Protein AF-A0A923CBC9-F1 (afdb_monomer)

pLDDT: mean 95.46, std 4.02, range [68.12, 98.75]

Sequence (85 aa):
VDDAARDQLGRAIGLDADLVRRSLDPTASVAGRTLPGGPAPEAVARSVEAAQARLEARHAALADKRGRLQKARETLKRDLAELAA

Foldseek 3Di: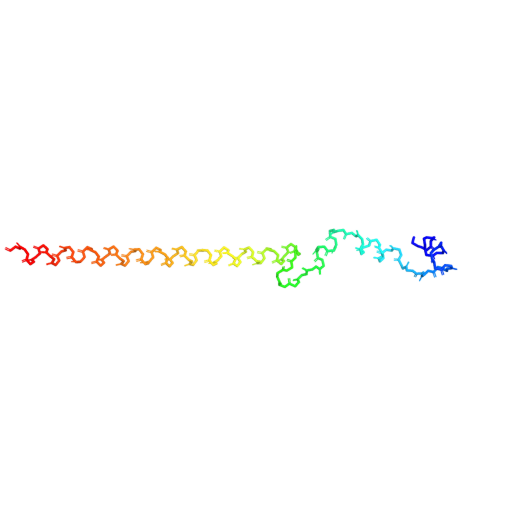
DQVVCCVPVVGGPPDDPVVVVLVPDVLSVQCVQQPQVGNRPVNVVVVVVVVVVVVVVVVVVVVVVVVVVVVVVVVVVVVVVVVVD

Structure (mmCIF, N/CA/C/O backbone):
data_AF-A0A923CBC9-F1
#
_entry.id   AF-A0A923CBC9-F1
#
loop_
_atom_site.group_PDB
_atom_site.id
_atom_site.type_symbol
_atom_site.label_atom_id
_atom_site.label_alt_id
_atom_site.label_comp_id
_atom_site.label_asym_id
_atom_site.label_entity_id
_atom_site.label_seq_id
_atom_site.pdbx_PDB_ins_code
_atom_site.Cartn_x
_atom_site.Cartn_y
_atom_site.Cartn_z
_atom_site.occupancy
_atom_site.B_iso_or_equiv
_atom_site.auth_seq_id
_atom_site.auth_comp_id
_atom_site.auth_asym_id
_atom_site.auth_atom_id
_atom_site.pdbx_PDB_model_num
ATOM 1 N N . VAL A 1 1 ? 12.129 -0.049 -36.801 1.00 87.88 1 VAL A N 1
ATOM 2 C CA . VAL A 1 1 ? 11.478 1.249 -36.490 1.00 87.88 1 VAL A CA 1
ATOM 3 C C . VAL A 1 1 ? 11.562 2.164 -37.690 1.00 87.88 1 VAL A C 1
ATOM 5 O O . VAL A 1 1 ? 10.516 2.527 -38.200 1.00 87.88 1 VAL A O 1
ATOM 8 N N . ASP A 1 2 ? 12.764 2.468 -38.190 1.00 91.38 2 ASP A N 1
ATOM 9 C CA . ASP A 1 2 ? 12.893 3.303 -39.390 1.00 91.38 2 ASP A CA 1
ATOM 10 C C . ASP A 1 2 ? 12.294 2.673 -40.649 1.00 91.38 2 ASP A C 1
ATOM 12 O O . ASP A 1 2 ? 11.741 3.403 -41.458 1.00 91.38 2 ASP A O 1
ATOM 16 N N . ASP A 1 3 ? 12.326 1.346 -40.801 1.00 91.81 3 ASP A N 1
ATOM 17 C CA . ASP A 1 3 ? 11.665 0.688 -41.941 1.00 91.81 3 ASP A CA 1
ATOM 18 C C . ASP A 1 3 ? 10.149 0.921 -41.904 1.00 91.81 3 ASP A C 1
ATOM 20 O O . ASP A 1 3 ? 9.599 1.513 -42.824 1.00 91.81 3 ASP A O 1
ATOM 24 N N . ALA A 1 4 ? 9.507 0.631 -40.768 1.00 90.62 4 ALA A N 1
ATOM 25 C CA . ALA A 1 4 ? 8.095 0.952 -40.553 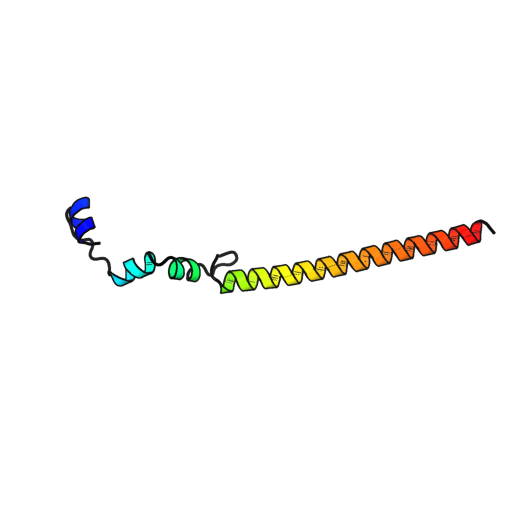1.00 90.62 4 ALA A CA 1
ATOM 26 C C . ALA A 1 4 ? 7.789 2.458 -40.702 1.00 90.62 4 ALA A C 1
ATOM 28 O O . ALA A 1 4 ? 6.723 2.829 -41.181 1.00 90.62 4 ALA A O 1
ATOM 29 N N . ALA A 1 5 ? 8.708 3.348 -40.310 1.00 92.44 5 ALA A N 1
ATOM 30 C CA . ALA A 1 5 ? 8.541 4.788 -40.500 1.00 92.44 5 ALA A CA 1
ATOM 31 C C . ALA A 1 5 ? 8.633 5.194 -41.980 1.00 92.44 5 ALA A C 1
ATOM 33 O O . ALA A 1 5 ? 7.870 6.051 -42.415 1.00 92.44 5 ALA A O 1
ATOM 34 N N . ARG A 1 6 ? 9.514 4.575 -42.775 1.00 95.25 6 ARG A N 1
ATOM 35 C CA . ARG A 1 6 ? 9.563 4.804 -44.227 1.00 95.25 6 ARG A CA 1
ATOM 36 C C . ARG A 1 6 ? 8.285 4.326 -44.900 1.00 95.25 6 ARG A C 1
ATOM 38 O O . ARG A 1 6 ? 7.745 5.077 -45.706 1.00 95.25 6 ARG A O 1
ATOM 45 N N . ASP A 1 7 ? 7.777 3.162 -44.510 1.00 96.50 7 ASP A N 1
ATOM 46 C CA . ASP A 1 7 ? 6.532 2.614 -45.053 1.00 96.50 7 ASP A CA 1
ATOM 47 C C . ASP A 1 7 ? 5.336 3.532 -44.758 1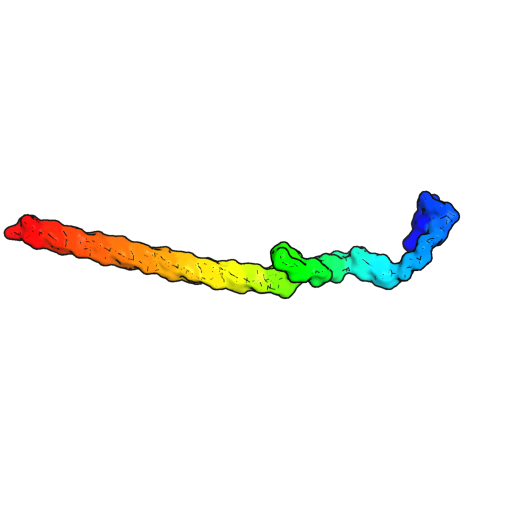.00 96.50 7 ASP A C 1
ATOM 49 O O . ASP A 1 7 ? 4.517 3.789 -45.638 1.00 96.50 7 ASP A O 1
ATOM 53 N N . GLN A 1 8 ? 5.271 4.094 -43.544 1.00 95.81 8 GLN A N 1
ATOM 54 C CA . GLN A 1 8 ? 4.088 4.826 -43.083 1.00 95.81 8 GLN A CA 1
ATOM 55 C C . GLN A 1 8 ? 4.161 6.348 -43.203 1.00 95.81 8 GLN A C 1
ATOM 57 O O . GLN A 1 8 ? 3.128 7.010 -43.292 1.00 95.81 8 GLN A O 1
ATOM 62 N N . LEU A 1 9 ? 5.363 6.917 -43.180 1.00 94.06 9 LEU A N 1
ATOM 63 C CA . LEU A 1 9 ? 5.609 8.363 -43.178 1.00 94.06 9 LEU A CA 1
ATOM 64 C C . LEU A 1 9 ? 6.440 8.818 -44.387 1.00 94.06 9 LEU A C 1
ATOM 66 O O . LEU A 1 9 ? 6.699 10.013 -44.524 1.00 94.06 9 LEU A O 1
ATOM 70 N N . GLY A 1 10 ? 6.907 7.894 -45.236 1.00 95.69 10 GLY A N 1
ATOM 71 C CA . GLY A 1 10 ? 7.753 8.190 -46.397 1.00 95.69 10 GLY A CA 1
ATOM 72 C C . GLY A 1 10 ? 9.185 8.613 -46.051 1.00 95.69 10 GLY A C 1
ATOM 73 O O . GLY A 1 10 ? 9.947 8.996 -46.936 1.00 95.69 10 GLY A O 1
ATOM 74 N N . ARG A 1 11 ? 9.575 8.574 -44.769 1.00 94.19 11 ARG A N 1
ATOM 75 C CA . ARG A 1 11 ? 10.913 8.959 -44.299 1.00 94.19 11 ARG A CA 1
ATOM 76 C C . ARG A 1 11 ? 11.298 8.234 -43.014 1.00 94.19 11 ARG A C 1
ATOM 78 O O . ARG A 1 11 ? 10.440 7.872 -42.216 1.00 94.19 11 ARG A O 1
ATOM 85 N N . ALA A 1 12 ? 12.601 8.087 -42.790 1.00 93.12 12 ALA A N 1
ATOM 86 C CA . ALA A 1 12 ? 13.117 7.649 -41.497 1.00 93.12 12 ALA A CA 1
ATOM 87 C C . ALA A 1 12 ? 12.825 8.704 -40.415 1.00 93.12 12 ALA A C 1
ATOM 89 O O . ALA A 1 12 ? 12.769 9.908 -40.698 1.00 93.12 12 ALA A O 1
ATOM 90 N N . ILE A 1 13 ? 12.645 8.245 -39.178 1.00 92.81 13 ILE A N 1
ATOM 91 C CA . ILE A 1 13 ? 12.406 9.111 -38.018 1.00 92.81 13 ILE A CA 1
ATOM 92 C C . ILE A 1 13 ? 13.664 9.256 -37.154 1.00 92.81 13 ILE A C 1
ATOM 94 O O . ILE A 1 13 ? 13.767 10.220 -36.401 1.00 92.81 13 ILE A O 1
ATOM 98 N N . GLY A 1 14 ? 14.639 8.350 -37.302 1.00 92.12 14 GLY A N 1
ATOM 99 C CA . GLY A 1 14 ? 15.950 8.462 -36.661 1.00 92.12 14 GLY 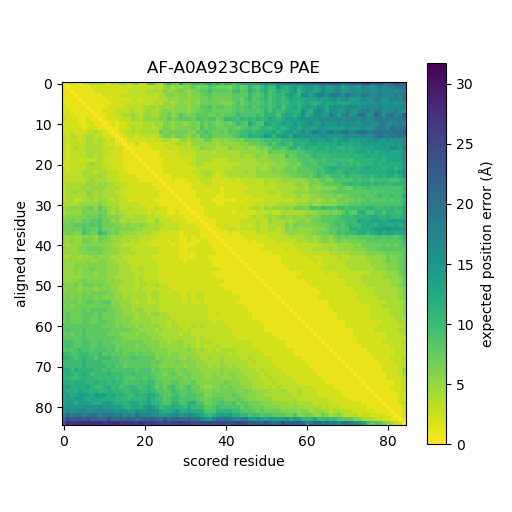A CA 1
ATOM 100 C C . GLY A 1 14 ? 15.890 8.334 -35.139 1.00 92.12 14 GLY A C 1
ATOM 101 O O . GLY A 1 14 ? 16.698 8.938 -34.437 1.00 92.12 14 GLY A O 1
ATOM 102 N N . LEU A 1 15 ? 14.910 7.588 -34.620 1.00 92.75 15 LEU A N 1
ATOM 103 C CA . LEU A 1 15 ? 14.825 7.294 -33.192 1.00 92.75 15 LEU A CA 1
ATOM 104 C C . LEU A 1 15 ? 15.926 6.310 -32.797 1.00 92.75 15 LEU A C 1
ATOM 106 O O . LEU A 1 15 ? 16.120 5.291 -33.459 1.00 92.75 15 LEU A O 1
ATOM 110 N N . ASP A 1 16 ? 16.581 6.586 -31.672 1.00 93.69 16 ASP A N 1
ATOM 111 C CA . ASP A 1 16 ? 17.526 5.657 -31.059 1.00 93.69 16 ASP A CA 1
ATOM 112 C C . ASP A 1 16 ? 16.834 4.312 -30.769 1.00 93.69 16 ASP A C 1
ATOM 114 O O . ASP A 1 16 ? 15.854 4.235 -30.017 1.00 93.69 16 ASP A O 1
ATOM 118 N N . ALA A 1 17 ? 17.352 3.243 -31.377 1.00 90.88 17 ALA A N 1
ATOM 119 C CA . ALA A 1 17 ? 16.809 1.899 -31.254 1.00 90.88 17 ALA A CA 1
ATOM 120 C C . ALA A 1 17 ? 16.793 1.406 -29.799 1.00 90.88 17 ALA A C 1
ATOM 122 O O . ALA A 1 17 ? 15.860 0.699 -29.410 1.00 90.88 17 ALA A O 1
ATOM 123 N N . ASP A 1 18 ? 17.770 1.801 -28.980 1.00 91.81 18 ASP A N 1
ATOM 124 C CA . ASP A 1 18 ? 17.842 1.383 -27.579 1.00 91.81 18 ASP A CA 1
ATOM 125 C C . ASP A 1 18 ? 16.890 2.177 -26.688 1.00 91.81 18 ASP A C 1
ATOM 127 O O . ASP A 1 18 ? 16.353 1.647 -25.710 1.00 91.81 18 ASP A O 1
ATOM 131 N N . LEU A 1 19 ? 16.602 3.432 -27.039 1.00 92.00 19 LEU A N 1
ATOM 132 C CA . LEU A 1 19 ? 15.517 4.176 -26.409 1.00 92.00 19 LEU A CA 1
ATOM 133 C C . LEU A 1 19 ? 14.168 3.508 -26.694 1.00 92.00 19 LEU A C 1
ATOM 135 O O . LEU A 1 19 ? 13.431 3.226 -25.753 1.00 92.00 19 LEU A O 1
ATOM 139 N N . VAL A 1 20 ? 13.880 3.176 -27.958 1.00 93.50 20 VAL A N 1
ATOM 140 C CA . VAL A 1 20 ? 12.625 2.500 -28.329 1.00 93.50 20 VAL A CA 1
ATOM 141 C C . VAL A 1 20 ? 12.499 1.147 -27.631 1.00 93.50 20 VAL A C 1
ATOM 143 O O . VAL A 1 20 ? 11.447 0.841 -27.074 1.00 93.50 20 VAL A O 1
ATOM 146 N N . ARG A 1 21 ? 13.574 0.352 -27.596 1.00 93.06 21 ARG A N 1
ATOM 1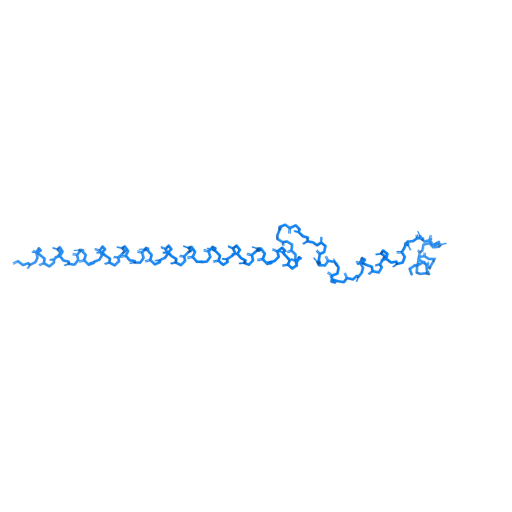47 C CA . ARG A 1 21 ? 13.584 -0.948 -26.915 1.00 93.06 21 ARG A CA 1
ATOM 148 C C . ARG A 1 21 ? 13.254 -0.815 -25.429 1.00 93.06 21 ARG A C 1
ATOM 150 O O . ARG A 1 21 ? 12.410 -1.555 -24.939 1.00 93.06 21 ARG A O 1
ATOM 157 N N . ARG A 1 22 ? 13.867 0.148 -24.729 1.00 92.81 22 ARG A N 1
ATOM 158 C CA . ARG A 1 22 ? 13.582 0.417 -23.307 1.00 92.81 22 ARG A CA 1
ATOM 159 C C . ARG A 1 22 ? 12.151 0.892 -23.079 1.00 92.81 22 ARG A C 1
ATOM 161 O O . ARG A 1 22 ? 11.524 0.466 -22.118 1.00 92.81 22 ARG A O 1
ATOM 168 N N . SER A 1 23 ? 11.620 1.744 -23.955 1.00 92.94 23 SER A N 1
ATOM 169 C CA . SER A 1 23 ? 10.232 2.218 -23.861 1.00 92.94 23 SER A CA 1
ATOM 170 C C . SER A 1 23 ? 9.196 1.113 -24.082 1.00 92.94 23 SER A C 1
ATOM 172 O O . SER A 1 23 ? 8.061 1.254 -23.636 1.00 92.94 23 SER A O 1
ATOM 174 N N . LEU A 1 24 ? 9.574 0.033 -24.768 1.00 94.94 24 LEU A N 1
ATOM 175 C CA . LEU A 1 24 ? 8.721 -1.128 -25.022 1.00 94.94 24 LEU A CA 1
ATOM 176 C C . LEU A 1 24 ? 8.975 -2.290 -24.050 1.00 94.94 24 LEU A C 1
ATOM 178 O O . LEU A 1 24 ? 8.275 -3.298 -24.125 1.00 94.94 24 LEU A O 1
ATOM 182 N N . ASP A 1 25 ? 9.936 -2.163 -23.133 1.00 96.62 25 ASP A N 1
ATOM 183 C CA . ASP A 1 25 ? 10.143 -3.143 -22.072 1.00 96.62 25 ASP A CA 1
ATOM 184 C C . ASP A 1 25 ? 9.073 -2.946 -20.978 1.00 96.62 25 ASP A C 1
ATOM 186 O O . ASP A 1 25 ? 9.032 -1.892 -20.322 1.00 96.62 25 ASP A O 1
ATOM 190 N N . PRO A 1 26 ? 8.188 -3.935 -20.751 1.00 96.38 26 PRO A N 1
ATOM 191 C CA . PRO A 1 26 ? 7.149 -3.834 -19.733 1.00 96.38 26 PRO A CA 1
ATOM 192 C C . PRO A 1 26 ? 7.731 -3.735 -18.318 1.00 96.38 26 PRO A C 1
ATOM 194 O O . PRO A 1 26 ? 7.170 -3.036 -17.474 1.00 96.38 26 PRO A O 1
ATOM 197 N N . THR A 1 27 ? 8.870 -4.378 -18.058 1.00 96.44 27 THR A N 1
ATOM 198 C CA . THR A 1 27 ? 9.528 -4.359 -16.747 1.00 96.44 27 THR A CA 1
ATOM 199 C C . THR A 1 27 ? 10.068 -2.967 -16.455 1.00 96.44 27 THR A C 1
ATOM 201 O O . THR A 1 27 ? 9.777 -2.398 -15.401 1.00 96.44 27 THR A O 1
ATOM 204 N N . ALA A 1 28 ? 10.775 -2.371 -17.419 1.00 94.62 28 ALA A N 1
ATOM 205 C CA . ALA A 1 28 ? 11.260 -0.997 -17.317 1.00 94.62 28 ALA A CA 1
ATOM 206 C C . ALA A 1 28 ? 10.102 0.010 -17.189 1.00 94.62 28 ALA A C 1
ATOM 208 O O . ALA A 1 28 ? 10.171 0.946 -16.392 1.00 94.62 28 ALA A O 1
ATOM 209 N N . SER A 1 29 ? 9.006 -0.216 -17.920 1.00 94.62 29 SER A N 1
ATOM 210 C CA . SER A 1 29 ? 7.806 0.629 -17.871 1.00 94.62 29 SER A CA 1
ATOM 211 C C . SER A 1 29 ? 7.117 0.620 -16.505 1.00 94.62 29 SER A C 1
ATOM 213 O O . SER A 1 29 ? 6.585 1.648 -16.081 1.00 94.62 29 SER A O 1
ATOM 215 N N . VAL A 1 30 ? 7.108 -0.523 -15.815 1.00 97.25 30 VAL A N 1
ATOM 216 C CA . VAL A 1 30 ? 6.576 -0.643 -14.451 1.00 97.25 30 VAL A CA 1
ATOM 217 C C . VAL A 1 30 ? 7.535 -0.014 -13.445 1.00 97.25 30 VAL A C 1
ATOM 219 O O . VAL A 1 30 ? 7.112 0.822 -12.648 1.00 97.25 30 VAL A O 1
ATOM 222 N N . ALA A 1 31 ? 8.823 -0.357 -13.521 1.00 96.00 31 ALA A N 1
ATOM 223 C CA . ALA A 1 31 ? 9.847 0.146 -12.610 1.00 96.00 31 ALA A CA 1
ATOM 224 C C . ALA A 1 31 ? 9.990 1.678 -12.664 1.00 96.00 31 ALA A C 1
ATOM 226 O O . ALA A 1 31 ? 10.220 2.311 -11.642 1.00 96.00 31 ALA A O 1
ATOM 227 N N . GLY A 1 32 ? 9.790 2.301 -13.829 1.00 94.44 32 GLY A N 1
ATOM 228 C CA . GLY A 1 32 ? 9.869 3.758 -13.977 1.00 94.44 32 GLY A CA 1
ATOM 229 C C . GLY A 1 32 ? 8.720 4.543 -13.327 1.00 94.44 32 GLY A C 1
ATOM 230 O O . GLY A 1 32 ? 8.805 5.765 -13.207 1.00 94.44 32 GLY A O 1
ATOM 231 N N . ARG A 1 33 ? 7.629 3.889 -12.903 1.00 95.12 33 ARG A N 1
ATOM 232 C CA . ARG A 1 33 ? 6.433 4.553 -12.352 1.00 95.12 33 ARG A CA 1
ATOM 233 C C . ARG A 1 33 ? 6.477 4.597 -10.824 1.00 95.12 33 ARG A C 1
ATOM 235 O O . ARG A 1 33 ? 5.682 3.949 -10.145 1.00 95.12 33 ARG A O 1
ATOM 242 N N . THR A 1 34 ? 7.410 5.391 -10.305 1.00 95.19 34 THR A N 1
ATOM 243 C CA . THR A 1 34 ? 7.802 5.436 -8.882 1.00 95.19 34 THR A CA 1
ATOM 244 C C . THR A 1 34 ? 6.972 6.382 -8.007 1.00 95.19 34 THR A C 1
ATOM 246 O O . THR A 1 34 ? 7.140 6.408 -6.781 1.00 95.19 34 THR A O 1
ATOM 249 N N . LEU A 1 35 ? 6.070 7.163 -8.617 1.00 93.31 35 LEU A N 1
ATOM 250 C CA . LEU A 1 35 ? 5.172 8.073 -7.901 1.00 93.31 35 LEU A CA 1
ATOM 251 C C . LEU A 1 35 ? 4.338 7.319 -6.847 1.00 93.31 35 LEU A C 1
ATOM 253 O O . LEU A 1 35 ? 4.053 6.132 -7.024 1.00 93.31 35 LEU A O 1
ATOM 257 N N . PRO A 1 36 ? 3.908 7.982 -5.756 1.00 90.00 36 PRO A N 1
ATOM 258 C CA . PRO A 1 36 ? 3.016 7.369 -4.774 1.00 90.00 36 PRO A CA 1
ATOM 259 C C . PRO A 1 36 ? 1.764 6.764 -5.429 1.00 90.00 36 PRO A C 1
ATOM 261 O O . PRO A 1 36 ? 1.083 7.427 -6.206 1.00 90.00 36 PRO A O 1
ATOM 264 N N . GLY A 1 37 ? 1.472 5.497 -5.117 1.00 90.38 37 GLY A N 1
ATOM 265 C CA . GLY A 1 37 ? 0.390 4.732 -5.752 1.00 90.38 37 GLY A CA 1
ATOM 266 C C . GLY A 1 37 ? 0.748 4.114 -7.111 1.00 90.38 37 GLY A C 1
ATOM 267 O O . GLY A 1 37 ? -0.093 3.452 -7.714 1.00 90.38 37 GLY A O 1
ATOM 268 N N . GLY A 1 38 ? 1.978 4.309 -7.591 1.00 95.31 38 GLY A N 1
ATOM 269 C CA . GLY A 1 38 ? 2.495 3.693 -8.805 1.00 95.31 38 GLY A CA 1
ATOM 270 C C . GLY A 1 38 ? 2.832 2.203 -8.640 1.00 95.31 38 GLY A C 1
ATOM 271 O O . GLY A 1 38 ? 3.001 1.721 -7.518 1.00 95.31 38 GLY A 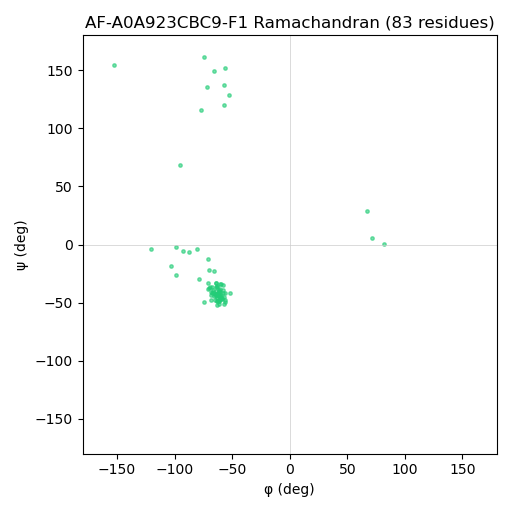O 1
ATOM 272 N N . PRO A 1 39 ? 2.935 1.460 -9.757 1.00 96.81 39 PRO A N 1
ATOM 273 C CA . PRO A 1 39 ? 3.179 0.021 -9.765 1.00 96.81 39 PRO A CA 1
ATOM 274 C C . PRO A 1 39 ? 4.652 -0.361 -9.566 1.00 96.81 39 PRO A C 1
ATOM 276 O O . PRO A 1 39 ? 4.950 -1.553 -9.526 1.00 96.81 39 PRO A O 1
ATOM 279 N N . ALA A 1 40 ? 5.573 0.608 -9.478 1.00 97.62 40 ALA A N 1
ATOM 280 C CA . ALA A 1 40 ? 6.979 0.299 -9.249 1.00 97.62 40 ALA A CA 1
ATOM 281 C C . ALA A 1 40 ? 7.140 -0.522 -7.952 1.00 97.62 40 ALA A C 1
ATOM 283 O O . ALA A 1 40 ? 6.482 -0.199 -6.954 1.00 97.62 40 ALA A O 1
ATOM 284 N N . PRO A 1 41 ? 7.986 -1.568 -7.932 1.00 96.31 41 PRO A N 1
ATOM 285 C CA . PRO A 1 41 ? 8.090 -2.484 -6.796 1.00 96.31 41 PRO A CA 1
ATOM 286 C C . PRO A 1 41 ? 8.302 -1.780 -5.452 1.00 96.31 41 PRO A C 1
ATOM 288 O O . PRO A 1 41 ? 7.645 -2.109 -4.468 1.00 96.31 41 PRO A O 1
ATOM 291 N N . GLU A 1 42 ? 9.154 -0.758 -5.411 1.00 95.31 42 GLU A N 1
ATOM 292 C CA . GLU A 1 42 ? 9.417 0.025 -4.208 1.00 95.31 42 GLU A CA 1
ATOM 293 C C . GLU A 1 42 ? 8.234 0.918 -3.802 1.00 95.31 42 GLU A C 1
ATOM 295 O O . GLU A 1 42 ? 8.004 1.128 -2.611 1.00 95.31 42 GLU A O 1
ATOM 300 N N . ALA A 1 43 ? 7.453 1.433 -4.759 1.00 96.31 43 ALA A N 1
ATOM 301 C CA . ALA A 1 43 ? 6.228 2.179 -4.466 1.00 96.31 43 ALA A CA 1
ATOM 302 C C . ALA A 1 43 ? 5.144 1.263 -3.879 1.00 96.31 43 ALA A C 1
ATOM 304 O O . ALA A 1 43 ? 4.487 1.630 -2.899 1.00 96.31 43 ALA A O 1
ATOM 305 N N . VAL A 1 44 ? 5.006 0.052 -4.425 1.00 97.25 44 VAL A N 1
ATOM 306 C CA . VAL A 1 44 ? 4.093 -0.975 -3.911 1.00 97.25 44 VAL A CA 1
ATOM 307 C C . VAL A 1 44 ? 4.533 -1.454 -2.528 1.00 97.25 44 VAL A C 1
ATOM 309 O O . VAL A 1 44 ? 3.695 -1.512 -1.633 1.00 97.25 44 VAL A O 1
ATOM 312 N N . ALA A 1 45 ? 5.824 -1.718 -2.313 1.00 96.50 45 ALA A N 1
ATOM 313 C CA . ALA A 1 45 ? 6.356 -2.126 -1.012 1.00 96.50 45 ALA A CA 1
ATOM 314 C C . ALA A 1 45 ? 6.012 -1.108 0.088 1.00 96.50 45 ALA A C 1
ATOM 316 O O . ALA A 1 45 ? 5.390 -1.471 1.086 1.00 96.50 45 ALA A O 1
ATOM 317 N N . ARG A 1 46 ? 6.269 0.187 -0.153 1.00 96.19 46 ARG A N 1
ATOM 318 C CA . ARG A 1 46 ? 5.872 1.266 0.773 1.00 96.19 46 ARG A CA 1
ATOM 319 C C . ARG A 1 46 ? 4.363 1.295 1.029 1.00 96.19 46 ARG A C 1
ATOM 321 O O . ARG A 1 46 ? 3.922 1.554 2.148 1.00 96.19 46 ARG A O 1
ATOM 328 N N . SER A 1 47 ? 3.552 1.049 -0.002 1.00 96.44 47 SER A N 1
ATOM 329 C CA . S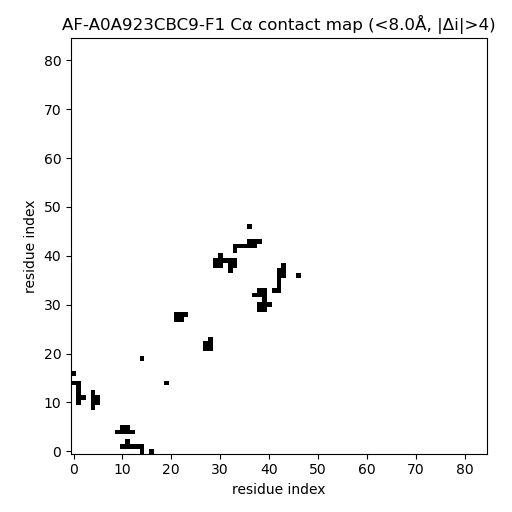ER A 1 47 ? 2.089 1.000 0.128 1.00 96.44 47 SER A CA 1
ATOM 330 C C . SER A 1 47 ? 1.633 -0.161 1.016 1.00 96.44 47 SER A C 1
ATOM 332 O O . SER A 1 47 ? 0.765 0.024 1.874 1.00 96.44 47 SER A O 1
ATOM 334 N N . VAL A 1 48 ? 2.244 -1.338 0.846 1.00 97.81 48 VAL A N 1
ATOM 335 C CA . VAL A 1 48 ? 1.967 -2.540 1.643 1.00 97.81 48 VAL A CA 1
ATOM 336 C C . VAL A 1 48 ? 2.365 -2.325 3.099 1.00 97.81 48 VAL A C 1
ATOM 338 O O . VAL A 1 48 ? 1.537 -2.555 3.978 1.00 97.81 48 VAL A O 1
ATOM 341 N N . GLU A 1 49 ? 3.564 -1.805 3.364 1.00 98.00 49 GLU A N 1
ATOM 342 C CA . GLU A 1 49 ? 4.024 -1.476 4.721 1.00 98.00 49 GLU A CA 1
ATOM 343 C C . GLU A 1 49 ? 3.062 -0.502 5.415 1.00 98.00 49 GLU A C 1
ATOM 345 O O . GLU A 1 49 ? 2.598 -0.737 6.534 1.00 98.00 49 GLU A O 1
ATOM 350 N N . ALA A 1 50 ? 2.668 0.567 4.718 1.00 97.44 50 ALA A N 1
ATOM 351 C CA . ALA A 1 50 ? 1.707 1.526 5.246 1.00 97.44 50 ALA A CA 1
ATOM 352 C C . ALA A 1 50 ? 0.325 0.891 5.488 1.00 97.44 50 ALA A C 1
ATOM 354 O O . ALA A 1 50 ? -0.366 1.254 6.442 1.00 97.44 50 ALA A O 1
ATOM 355 N N . ALA A 1 51 ? -0.113 -0.037 4.631 1.00 98.06 51 ALA A N 1
ATOM 356 C CA . ALA A 1 51 ? -1.373 -0.756 4.804 1.00 98.06 51 ALA A CA 1
ATOM 357 C C . ALA A 1 51 ? -1.341 -1.696 6.014 1.00 98.06 51 ALA A C 1
ATOM 359 O O . ALA A 1 51 ? -2.301 -1.705 6.785 1.00 98.06 51 ALA A O 1
ATOM 360 N N . GLN A 1 52 ? -0.238 -2.415 6.218 1.00 98.69 52 GLN A N 1
ATOM 361 C CA . GLN A 1 52 ? -0.022 -3.270 7.384 1.00 98.69 52 GLN A CA 1
ATOM 362 C C . GLN A 1 52 ? -0.047 -2.449 8.676 1.00 98.69 52 GLN A C 1
ATOM 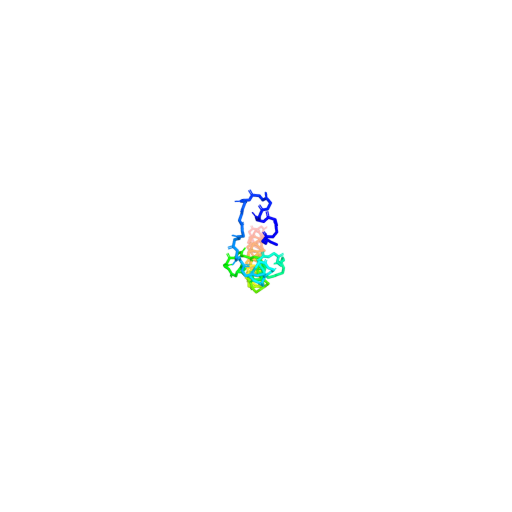364 O O . GLN A 1 52 ? -0.818 -2.758 9.580 1.00 98.69 52 GLN A O 1
ATOM 369 N N . ALA A 1 53 ? 0.684 -1.331 8.730 1.00 98.56 53 ALA A N 1
ATOM 370 C CA . ALA A 1 53 ? 0.670 -0.441 9.891 1.00 98.56 53 ALA A CA 1
ATOM 371 C C . ALA A 1 53 ? -0.743 0.086 10.209 1.00 98.56 53 ALA A C 1
ATOM 373 O O . ALA A 1 53 ? -1.163 0.121 11.369 1.00 98.56 53 ALA A O 1
ATOM 374 N N . ARG A 1 54 ? -1.520 0.457 9.177 1.00 98.62 54 ARG A N 1
ATOM 375 C CA . ARG A 1 54 ? -2.927 0.848 9.358 1.00 98.62 54 ARG A CA 1
ATOM 376 C C . ARG A 1 54 ? -3.768 -0.305 9.896 1.00 98.62 54 ARG A C 1
ATOM 378 O O . ARG A 1 54 ? -4.598 -0.061 10.767 1.00 98.62 54 ARG A O 1
ATOM 385 N N . LEU A 1 55 ? -3.590 -1.522 9.385 1.00 98.75 55 LEU A N 1
ATOM 386 C CA . LEU A 1 55 ? -4.346 -2.694 9.823 1.00 98.75 55 LEU A CA 1
ATOM 387 C C . LEU A 1 55 ? -4.097 -2.995 11.305 1.00 98.75 55 LEU A C 1
ATOM 389 O O . LEU A 1 55 ? -5.060 -3.096 12.067 1.00 98.75 55 LEU A O 1
ATOM 393 N N . GLU A 1 56 ? -2.834 -3.013 11.730 1.00 98.75 56 GLU A N 1
ATOM 394 C CA . GLU A 1 56 ? -2.460 -3.244 13.130 1.00 98.75 56 GLU A CA 1
ATOM 395 C C . GLU A 1 56 ? -3.043 -2.180 14.065 1.00 98.75 56 GLU A C 1
ATOM 397 O O . GLU A 1 56 ? -3.657 -2.499 15.087 1.00 98.75 56 GLU A O 1
ATOM 402 N N . ALA A 1 57 ? -2.975 -0.903 13.676 1.00 98.69 57 ALA A N 1
ATOM 403 C CA . ALA A 1 57 ? -3.592 0.174 14.447 1.00 98.69 57 ALA A CA 1
ATOM 404 C C . ALA A 1 57 ? -5.116 -0.009 14.588 1.00 98.69 57 ALA A C 1
ATOM 406 O O . ALA A 1 57 ? -5.694 0.264 15.645 1.00 98.69 57 ALA A O 1
ATOM 407 N N . ARG A 1 58 ? -5.796 -0.493 13.538 1.00 98.69 58 ARG A N 1
ATOM 408 C CA . ARG A 1 58 ? -7.242 -0.769 13.581 1.00 98.69 58 ARG A CA 1
ATOM 409 C C . ARG A 1 58 ? -7.568 -1.975 14.454 1.00 98.69 58 ARG A C 1
ATOM 411 O O . ARG A 1 58 ? -8.559 -1.917 15.182 1.00 98.69 58 ARG A O 1
ATOM 418 N N . HIS A 1 59 ? -6.746 -3.020 14.423 1.00 98.75 59 HIS A N 1
ATOM 419 C CA . HIS A 1 59 ? -6.883 -4.179 15.304 1.00 98.75 59 HIS A CA 1
ATOM 420 C C . HIS A 1 59 ? -6.743 -3.778 16.775 1.00 98.75 59 HIS A C 1
ATOM 422 O O . HIS A 1 59 ? -7.625 -4.092 17.577 1.00 98.75 59 HIS A O 1
ATOM 428 N N . ALA A 1 60 ? -5.711 -3.002 17.114 1.00 98.62 60 ALA A N 1
ATOM 429 C CA . ALA A 1 60 ? -5.508 -2.486 18.465 1.00 98.62 60 ALA A CA 1
ATOM 430 C C . ALA A 1 60 ? -6.696 -1.627 18.935 1.00 98.62 60 ALA A C 1
ATOM 432 O O . ALA A 1 60 ? -7.241 -1.843 20.020 1.00 98.62 60 ALA A O 1
ATOM 433 N N . ALA A 1 61 ? -7.174 -0.707 18.090 1.00 98.69 61 ALA A N 1
ATOM 434 C CA . ALA A 1 61 ? -8.326 0.135 18.410 1.00 98.69 61 ALA A CA 1
ATOM 435 C C . ALA A 1 61 ? -9.625 -0.672 18.602 1.00 98.69 61 ALA A C 1
ATOM 437 O O . ALA A 1 61 ? -10.464 -0.320 19.434 1.00 98.69 61 ALA A O 1
ATOM 438 N N . LEU A 1 62 ? -9.820 -1.746 17.831 1.00 98.75 62 LEU A N 1
ATOM 439 C CA . LEU A 1 62 ? -10.967 -2.640 17.984 1.00 98.75 62 LEU A CA 1
ATOM 440 C C . LEU A 1 62 ? -10.890 -3.430 19.296 1.00 98.75 62 LEU A C 1
ATOM 442 O O . LEU A 1 62 ? -11.902 -3.548 19.992 1.00 98.75 62 LEU A O 1
ATOM 446 N N . ALA A 1 63 ? -9.710 -3.950 19.636 1.00 98.69 63 ALA A N 1
ATOM 447 C CA . ALA A 1 63 ? -9.479 -4.673 20.881 1.00 98.69 63 ALA A CA 1
ATOM 448 C C . ALA A 1 63 ? -9.746 -3.783 22.105 1.00 98.69 63 ALA A C 1
ATOM 450 O O . ALA A 1 63 ? -10.494 -4.191 22.995 1.00 98.69 63 ALA A O 1
ATOM 451 N N . ASP A 1 64 ? -9.243 -2.543 22.106 1.00 98.69 64 ASP A N 1
ATOM 452 C CA . ASP A 1 64 ? -9.518 -1.568 23.169 1.00 98.69 64 ASP A CA 1
ATOM 453 C C . ASP A 1 64 ? -11.024 -1.315 23.335 1.00 98.69 64 ASP A C 1
ATOM 455 O O . ASP A 1 64 ? -11.576 -1.450 24.430 1.00 98.69 64 ASP A O 1
ATOM 459 N N . LYS A 1 65 ? -11.726 -1.017 22.233 1.00 98.62 65 LYS A N 1
ATOM 460 C CA . LYS A 1 65 ? -13.177 -0.769 22.254 1.00 98.62 65 LYS A CA 1
ATOM 461 C C . LYS A 1 65 ? -13.949 -1.950 22.837 1.00 98.62 65 LYS A C 1
ATOM 463 O O . LYS A 1 65 ? -14.827 -1.747 23.676 1.00 98.62 65 LYS A O 1
ATOM 468 N N . ARG A 1 66 ? -13.615 -3.176 22.423 1.00 98.56 66 ARG A N 1
ATOM 469 C CA . ARG A 1 66 ? -14.223 -4.403 22.963 1.00 98.56 66 ARG A CA 1
ATOM 470 C C . ARG A 1 66 ? -13.943 -4.551 24.456 1.00 98.56 66 ARG A C 1
ATOM 472 O O . ARG A 1 66 ? -14.870 -4.824 25.214 1.00 98.56 66 ARG A O 1
ATOM 479 N N . GLY A 1 67 ? -12.707 -4.303 24.886 1.00 98.56 67 GLY A N 1
ATOM 480 C CA . GLY A 1 67 ? -12.325 -4.327 26.297 1.00 98.56 67 GLY A CA 1
ATOM 481 C C . GLY A 1 67 ? -13.113 -3.321 27.139 1.00 98.56 67 GLY A C 1
ATOM 482 O O . GLY A 1 67 ? -13.613 -3.670 28.208 1.00 98.56 67 GLY A O 1
ATOM 483 N N . ARG A 1 68 ? -13.294 -2.090 26.646 1.00 98.56 68 ARG A N 1
ATOM 484 C CA . ARG A 1 68 ? -14.091 -1.058 27.331 1.00 98.56 68 ARG A CA 1
ATOM 485 C C . ARG A 1 68 ? -15.565 -1.437 27.446 1.00 98.56 68 ARG A C 1
ATOM 487 O O . ARG A 1 68 ? -16.133 -1.296 28.525 1.00 98.56 68 ARG A O 1
ATOM 494 N N . LEU A 1 69 ? -16.166 -1.961 26.376 1.00 98.62 69 LEU A N 1
ATOM 495 C CA . LEU A 1 69 ? -17.555 -2.431 26.402 1.00 98.62 69 LEU A CA 1
ATOM 496 C C . LEU A 1 69 ? -17.747 -3.592 27.382 1.00 98.62 69 LEU A C 1
ATOM 498 O O . LEU A 1 69 ? -18.707 -3.589 28.151 1.00 98.62 69 LEU A O 1
ATOM 502 N N . GLN A 1 70 ? -16.819 -4.550 27.397 1.00 98.50 70 GLN A N 1
ATOM 503 C CA . GLN A 1 70 ? -16.876 -5.677 28.322 1.00 98.50 70 GLN A CA 1
ATOM 504 C C . GLN A 1 70 ? -16.779 -5.207 29.780 1.00 98.50 70 GLN A C 1
ATOM 506 O O . GLN A 1 70 ? -17.595 -5.609 30.603 1.00 98.50 70 GLN A O 1
ATOM 511 N N . LYS A 1 71 ? -15.845 -4.300 30.095 1.00 98.31 71 LYS A N 1
ATOM 512 C CA . LYS A 1 71 ? -15.724 -3.712 31.440 1.00 98.31 71 LYS A CA 1
ATOM 513 C C . LYS A 1 71 ? -16.994 -2.974 31.864 1.00 98.31 71 LYS A C 1
ATOM 515 O O . LYS A 1 71 ? -17.478 -3.198 32.967 1.00 98.31 71 LYS A O 1
ATOM 520 N N . ALA A 1 72 ? -17.555 -2.140 30.987 1.00 98.25 72 ALA A N 1
ATOM 521 C CA . ALA A 1 72 ? -18.796 -1.420 31.269 1.00 98.25 72 ALA A CA 1
ATOM 522 C C . ALA A 1 72 ? -19.967 -2.381 31.536 1.00 98.25 72 ALA A C 1
ATOM 524 O O . ALA A 1 72 ? -20.732 -2.172 32.474 1.00 98.25 72 ALA A O 1
ATOM 525 N N . ARG A 1 73 ? -20.071 -3.470 30.760 1.00 98.12 73 ARG A N 1
ATOM 526 C CA . ARG A 1 73 ? -21.083 -4.515 30.960 1.00 98.12 73 ARG A CA 1
ATOM 527 C C . ARG A 1 73 ? -20.924 -5.226 32.303 1.00 98.12 73 ARG A C 1
ATOM 529 O O . ARG A 1 73 ? -21.928 -5.470 32.962 1.00 98.12 73 ARG A O 1
ATOM 536 N N . GLU A 1 74 ? -19.702 -5.569 32.703 1.00 98.12 74 GLU A N 1
ATOM 5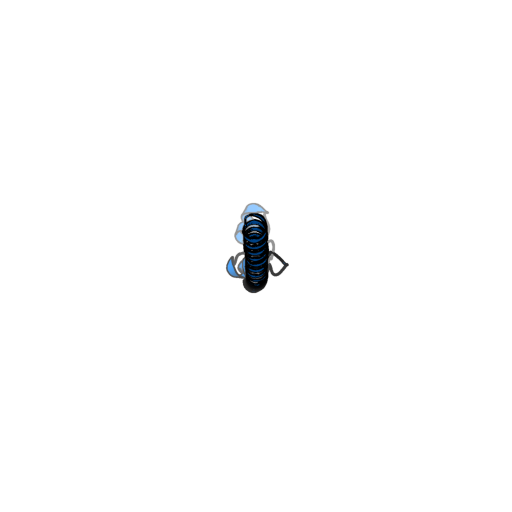37 C CA . GLU A 1 74 ? -19.471 -6.215 34.001 1.00 98.12 74 GLU A CA 1
ATOM 538 C C . GLU A 1 74 ? -19.732 -5.271 35.179 1.00 98.12 74 GLU A C 1
ATOM 540 O O . GLU A 1 74 ? -20.293 -5.705 36.179 1.00 98.12 74 GLU A O 1
ATOM 545 N N . THR A 1 75 ? -19.407 -3.980 35.066 1.00 98.06 75 THR A N 1
ATOM 546 C CA . THR A 1 75 ? -19.809 -2.985 36.074 1.00 98.06 75 THR A CA 1
ATOM 547 C C . THR A 1 75 ? -21.325 -2.889 36.184 1.00 98.06 75 THR A C 1
ATOM 549 O O . THR A 1 75 ? -21.849 -3.105 37.266 1.00 98.06 75 THR A O 1
ATOM 552 N N . LEU A 1 76 ? -22.037 -2.719 35.066 1.00 97.69 76 LEU A N 1
ATOM 553 C CA . LEU A 1 76 ? -23.500 -2.647 35.076 1.00 97.69 76 LEU A CA 1
ATOM 554 C C . LEU A 1 76 ? -24.146 -3.881 35.727 1.00 97.69 76 LEU A C 1
ATOM 556 O O . LEU A 1 76 ? -25.100 -3.751 36.485 1.00 97.69 76 LEU A O 1
ATOM 560 N N . LYS A 1 77 ? -23.637 -5.086 35.444 1.00 97.19 77 LYS A N 1
ATOM 561 C CA . LYS A 1 77 ? -24.134 -6.314 36.081 1.00 97.19 77 LYS A CA 1
ATOM 562 C C . LYS A 1 77 ? -23.906 -6.325 37.591 1.00 97.19 77 LYS A C 1
ATOM 564 O O . LYS A 1 77 ? -24.792 -6.775 38.309 1.00 97.19 77 LYS A O 1
ATOM 569 N N . ARG A 1 78 ? -22.731 -5.885 38.057 1.00 97.38 78 ARG A N 1
ATOM 570 C CA . ARG A 1 78 ? -22.422 -5.808 39.494 1.00 97.38 78 ARG A CA 1
ATOM 571 C C . ARG A 1 78 ? -23.356 -4.828 40.191 1.00 97.38 78 ARG A C 1
ATOM 573 O O . ARG A 1 78 ? -23.978 -5.215 41.169 1.00 97.38 78 ARG A O 1
ATOM 580 N N . ASP A 1 79 ? -23.516 -3.635 39.630 1.00 97.31 79 ASP A N 1
ATOM 581 C CA . ASP A 1 79 ? -24.372 -2.592 40.198 1.00 97.31 79 ASP A CA 1
ATOM 582 C C . ASP A 1 79 ? -25.842 -3.058 40.262 1.00 97.31 79 ASP A C 1
ATOM 584 O O . ASP A 1 79 ? -26.531 -2.842 41.255 1.00 97.31 79 ASP A O 1
ATOM 588 N N . LEU A 1 80 ? -26.323 -3.771 39.233 1.00 97.44 80 LEU A N 1
ATOM 589 C CA . LEU A 1 80 ? -27.664 -4.371 39.242 1.00 97.44 80 LEU A CA 1
ATOM 590 C C . LEU A 1 80 ? -27.821 -5.486 40.282 1.00 97.44 80 LEU A C 1
ATOM 592 O O . LEU A 1 80 ? -28.884 -5.599 40.883 1.00 97.44 80 LEU A O 1
ATOM 596 N N . ALA A 1 81 ? -26.799 -6.322 40.476 1.00 95.88 81 ALA A N 1
ATOM 597 C CA . ALA A 1 81 ? -26.832 -7.376 41.485 1.00 95.88 81 ALA A CA 1
ATOM 598 C C . ALA A 1 81 ? -26.837 -6.801 42.910 1.00 95.88 81 ALA A C 1
ATOM 600 O O . ALA A 1 81 ? -27.522 -7.341 43.770 1.00 95.88 81 ALA A O 1
ATOM 601 N N . GLU A 1 82 ? -26.116 -5.701 43.140 1.00 95.50 82 GLU A N 1
ATOM 602 C CA . GLU A 1 82 ? -26.106 -4.977 44.415 1.00 95.50 82 GLU A CA 1
ATOM 603 C C . GLU A 1 82 ? -27.465 -4.332 44.718 1.00 95.50 82 GLU A C 1
ATOM 605 O O . GLU A 1 82 ? -27.944 -4.428 45.839 1.00 95.50 82 GLU A O 1
ATOM 610 N N . LEU A 1 83 ? -28.127 -3.740 43.718 1.00 95.00 83 LEU A N 1
ATOM 611 C CA . LEU A 1 83 ? -29.464 -3.148 43.878 1.00 95.00 83 LEU A CA 1
ATOM 612 C C . LEU A 1 83 ? -30.587 -4.177 44.090 1.00 95.00 83 LEU A C 1
ATOM 614 O O . LEU A 1 83 ? -31.664 -3.812 44.558 1.00 95.00 83 LEU A O 1
ATOM 618 N N . ALA A 1 84 ? -30.379 -5.426 43.674 1.00 89.19 84 ALA A N 1
ATOM 619 C CA . ALA A 1 84 ? -31.367 -6.499 43.780 1.00 89.19 84 ALA A CA 1
ATOM 620 C C . ALA A 1 84 ? -31.244 -7.331 45.073 1.00 89.19 84 ALA A C 1
ATOM 622 O O . ALA A 1 84 ? -32.070 -8.225 45.279 1.00 89.19 84 ALA A O 1
ATOM 623 N N . ALA A 1 85 ? -30.217 -7.076 45.890 1.00 68.12 85 ALA A N 1
ATOM 624 C CA . ALA A 1 85 ? -29.965 -7.719 47.182 1.00 68.12 85 ALA A CA 1
ATOM 625 C C . ALA A 1 85 ? -30.591 -6.922 48.337 1.00 68.12 85 ALA A C 1
ATOM 627 O O . ALA A 1 85 ? -31.050 -7.579 49.299 1.00 68.12 85 ALA A O 1
#

Solvent-accessible surface area (backbone atoms only — not comparable to full-atom values): 4814 Å² total; per-residue (Å²): 107,45,66,62,28,31,76,75,69,75,39,68,74,81,71,58,66,69,59,54,51,49,72,68,32,66,65,56,56,35,54,71,32,57,53,91,87,26,75,5,66,69,28,44,49,55,51,51,54,53,48,49,55,52,48,52,54,50,51,53,54,49,52,52,52,51,52,53,53,50,52,53,52,53,50,54,51,50,56,52,53,61,75,74,108

Radius of gyration: 30.94 Å; Cα contacts (8 Å, |Δi|>4): 41; chains: 1; bounding box: 49×17×94 Å

Secondary structure (DSSP, 8-state):
-HHHHHHHHSS-----HHHHHHHT-HHHHHHT--STT-SSHHHHHHHHHHHHHHHHHHHHHHHHHHHHHHHHHHHHHHHHHHHT-

Nearest PDB structures (foldseek):
  6rx8-assembly1_A  TM=8.520E-01  e=1.848E-02  Chelativorans sp. BNC1
  6ien-assembly1_C  TM=5.833E-01  e=1.303E+00  Mycobacterium tuberculosis H37Rv

Mean predicted aligned error: 5.85 Å